Protein AF-A0ABD0QJJ9-F1 (afdb_monomer_lite)

Radius of gyration: 18.59 Å; chains: 1; bounding box: 25×47×46 Å

InterPro domains:
  IPR000719 Protein kinase domain [PS50011] (1-68)
  IPR001245 Serine-threonine/tyrosine-protein kinase, catalytic domain [PF07714] (15-68)
  IPR008266 Tyrosine-protein kinase, active site [PS00109] (44-56)
  IPR011009 Protein kinase-like domain superfamily [SSF56112] (19-68)
  IPR050122 Receptor Tyrosine Kinase [PTHR24416] (16-68)

Organism: Cirrhinus mrigala (NCBI:txid683832)

Secondary structure (DSSP, 8-state):
---GGGGGGTT------PPPPHHHHHHHHHHHHHHHHHHHHTT---S---GGGEEE-GGG-EEE----

pLDDT: mean 84.45, std 19.16, range [44.75, 98.75]

Sequence (68 aa):
AHGPDAVLMADGQVQQQAELTQSQMLHIAQQIAAGMVYLASQHFVHRDLATRNCLVGENLLVKIGDFG

Structure (mmCIF, N/CA/C/O backbone):
data_AF-A0ABD0QJJ9-F1
#
_entry.id   AF-A0ABD0QJJ9-F1
#
loop_
_atom_site.group_PDB
_atom_site.id
_atom_site.type_symbol
_atom_site.label_atom_id
_atom_site.label_alt_id
_atom_site.label_comp_id
_atom_site.label_asym_id
_atom_site.label_entity_id
_atom_site.label_seq_id
_atom_site.pdbx_PDB_ins_code
_atom_site.Cartn_x
_atom_site.Cartn_y
_atom_site.Cartn_z
_atom_site.occupancy
_atom_site.B_iso_or_equiv
_atom_site.auth_seq_id
_atom_site.auth_comp_id
_atom_site.auth_asym_id
_atom_site.auth_atom_id
_atom_site.pdbx_PDB_model_num
ATOM 1 N N . ALA A 1 1 ? -5.196 39.047 29.849 1.00 44.75 1 ALA A N 1
ATOM 2 C CA . ALA A 1 1 ? -5.431 39.574 28.491 1.00 44.75 1 ALA A CA 1
ATOM 3 C C . ALA A 1 1 ? -6.095 38.462 27.691 1.00 44.75 1 ALA A C 1
ATOM 5 O O . ALA A 1 1 ? -5.423 37.528 27.281 1.00 44.75 1 ALA A O 1
ATOM 6 N N . HIS A 1 2 ? -7.427 38.490 27.630 1.00 48.81 2 HIS A N 1
ATOM 7 C CA . HIS A 1 2 ? -8.269 37.435 27.066 1.00 48.81 2 HIS A CA 1
ATOM 8 C C . HIS A 1 2 ? -8.852 37.953 25.751 1.00 48.81 2 HIS A C 1
ATOM 10 O O . HIS A 1 2 ? -9.807 38.723 25.768 1.00 48.81 2 HIS A O 1
ATOM 16 N N . GLY A 1 3 ? -8.207 37.615 24.635 1.00 49.56 3 GLY A N 1
ATOM 17 C CA . GLY A 1 3 ? -8.702 37.934 23.298 1.00 49.56 3 GLY A CA 1
ATOM 18 C C . GLY A 1 3 ? -9.670 36.857 22.781 1.00 49.56 3 GLY A C 1
ATOM 19 O O . GLY A 1 3 ? -9.562 35.702 23.200 1.00 49.56 3 GLY A O 1
ATOM 20 N N . PRO A 1 4 ? -10.588 37.208 21.862 1.00 54.53 4 PRO A N 1
ATOM 21 C CA . PRO A 1 4 ? -11.520 36.274 21.217 1.00 54.53 4 PRO A CA 1
ATOM 22 C C . PRO A 1 4 ? -10.833 35.163 20.397 1.00 54.53 4 PRO A C 1
ATOM 24 O O . PRO A 1 4 ? -11.468 34.160 20.081 1.00 54.53 4 PRO A O 1
ATOM 27 N N . ASP A 1 5 ? -9.529 35.277 20.139 1.00 57.75 5 ASP A N 1
ATOM 28 C CA . ASP A 1 5 ? -8.738 34.273 19.415 1.00 57.75 5 ASP A CA 1
ATOM 29 C C . ASP A 1 5 ? -8.536 32.963 20.198 1.00 57.75 5 ASP A C 1
ATOM 31 O O . ASP A 1 5 ? -8.300 31.913 19.604 1.00 57.75 5 ASP A O 1
ATOM 35 N N . ALA A 1 6 ? -8.679 32.982 21.530 1.00 49.56 6 ALA A N 1
ATOM 36 C CA . ALA A 1 6 ? -8.553 31.775 22.354 1.00 49.56 6 ALA A CA 1
ATOM 37 C C . ALA A 1 6 ? -9.736 30.800 22.190 1.00 49.56 6 ALA A C 1
ATOM 39 O O . ALA A 1 6 ? -9.623 29.630 22.553 1.00 49.56 6 ALA A O 1
ATOM 40 N N . VAL A 1 7 ? -10.868 31.258 21.639 1.00 52.16 7 VAL A N 1
ATOM 41 C CA . VAL A 1 7 ? -12.081 30.436 21.473 1.00 52.16 7 VAL A CA 1
ATOM 42 C C . VAL A 1 7 ? -12.012 29.563 20.211 1.00 52.16 7 VAL A C 1
ATOM 44 O O . VAL A 1 7 ? -12.717 28.563 20.118 1.00 52.16 7 VAL A O 1
ATOM 47 N N . LEU A 1 8 ? -11.106 29.856 19.272 1.00 52.72 8 LEU A N 1
ATOM 48 C CA . LEU A 1 8 ? -10.949 29.084 18.031 1.00 52.72 8 LEU A CA 1
ATOM 49 C C . LEU A 1 8 ? -10.061 27.836 18.166 1.00 52.72 8 LEU A C 1
ATOM 51 O O . LEU A 1 8 ? -9.909 27.092 17.202 1.00 52.72 8 LEU A O 1
ATOM 55 N N . MET A 1 9 ? -9.496 27.570 19.347 1.00 57.34 9 MET A N 1
ATOM 56 C CA . MET A 1 9 ? -8.638 26.398 19.588 1.00 57.34 9 MET A CA 1
ATOM 57 C C . MET A 1 9 ? -9.305 25.314 20.447 1.00 57.34 9 MET A C 1
ATOM 59 O O . MET A 1 9 ? -8.636 24.382 20.885 1.00 57.34 9 MET A O 1
ATOM 63 N N . ALA A 1 10 ? -10.613 25.422 20.706 1.00 50.75 10 ALA A N 1
ATOM 64 C CA . ALA A 1 10 ? -11.322 24.515 21.610 1.00 50.75 10 ALA A CA 1
ATOM 65 C C . ALA A 1 10 ? -11.911 23.256 20.946 1.00 50.75 10 ALA A C 1
ATOM 67 O O . ALA A 1 10 ? -12.407 22.401 21.671 1.00 50.75 10 ALA A O 1
ATOM 68 N N . ASP A 1 11 ? -11.835 23.100 19.619 1.00 53.84 11 ASP A N 1
ATOM 69 C CA . ASP A 1 11 ? -12.378 21.909 18.931 1.00 53.84 11 ASP A CA 1
ATOM 70 C C . ASP A 1 11 ? -11.313 21.092 18.185 1.00 53.84 11 ASP A C 1
ATOM 72 O O . ASP A 1 11 ? -11.584 20.369 17.228 1.00 53.84 11 ASP A O 1
ATOM 76 N N . GLY A 1 12 ? -10.064 21.183 18.648 1.00 53.22 12 GLY A N 1
ATOM 77 C CA . GLY A 1 12 ? -9.018 20.238 18.281 1.00 53.22 12 GLY A CA 1
ATOM 78 C C . GLY A 1 12 ? -9.287 18.890 18.939 1.00 53.22 12 GLY A C 1
ATOM 79 O O . GLY A 1 12 ? -8.592 18.522 19.885 1.00 53.22 12 GLY A O 1
ATOM 80 N N . GLN A 1 13 ? -10.301 18.161 18.465 1.00 50.84 13 GLN A N 1
ATOM 81 C CA . GLN A 1 13 ? -10.437 16.747 18.778 1.00 50.84 13 GLN A CA 1
ATOM 82 C C . GLN A 1 13 ? -9.142 16.073 18.340 1.00 50.84 13 GLN A C 1
ATOM 84 O O . GLN A 1 13 ? -8.877 15.903 17.150 1.00 50.84 13 GLN A O 1
ATOM 89 N N . VAL A 1 14 ? -8.300 15.743 19.318 1.00 52.34 14 VAL A N 1
ATOM 90 C CA . VAL A 1 14 ? -7.173 14.841 19.130 1.00 52.34 14 VAL A CA 1
ATOM 91 C C . VAL A 1 14 ? -7.793 13.584 18.540 1.00 52.34 14 VAL A C 1
ATOM 93 O O . VAL A 1 14 ? -8.523 12.885 19.240 1.00 52.34 14 VAL A O 1
ATOM 96 N N . GLN A 1 15 ? -7.601 13.353 17.238 1.00 57.03 15 GLN A N 1
ATOM 97 C CA . GLN A 1 15 ? -8.068 12.139 16.585 1.00 57.03 15 GLN A CA 1
ATOM 98 C C . GLN A 1 15 ? -7.437 10.984 17.351 1.00 57.03 15 GLN A C 1
ATOM 100 O O . GLN A 1 15 ? -6.237 10.733 17.239 1.00 57.03 15 GLN A O 1
ATOM 105 N N . GLN A 1 16 ? -8.237 10.336 18.197 1.00 53.25 16 GLN A N 1
ATOM 106 C CA . GLN A 1 16 ? -7.851 9.119 18.877 1.00 53.25 16 GLN A CA 1
ATOM 107 C C . GLN A 1 16 ? -7.365 8.182 17.770 1.00 53.25 16 GLN A C 1
ATOM 109 O O . GLN A 1 16 ? -8.136 7.859 16.865 1.00 53.25 16 GLN A O 1
ATOM 114 N N . GLN A 1 17 ? -6.080 7.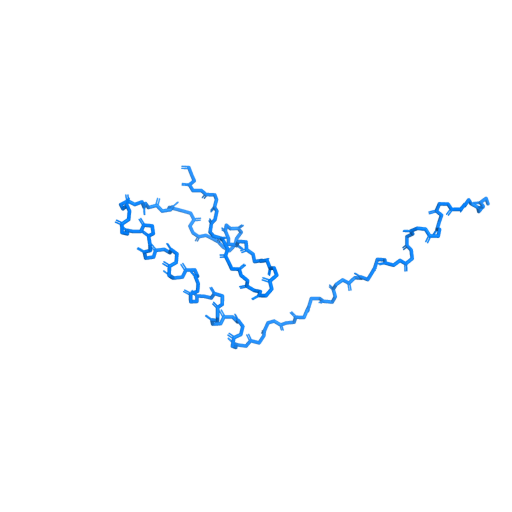817 17.784 1.00 60.28 17 GLN A N 1
ATOM 115 C CA . GLN A 1 17 ? -5.552 6.786 16.897 1.00 60.28 17 GLN A CA 1
ATOM 116 C C . GLN A 1 17 ? -6.291 5.492 17.239 1.00 60.28 17 GLN A C 1
ATOM 118 O O . GLN A 1 17 ? -5.912 4.769 18.155 1.00 60.28 17 GLN A O 1
ATOM 123 N N . ALA A 1 18 ? -7.413 5.255 16.567 1.00 76.00 18 ALA A N 1
ATOM 124 C CA . ALA A 1 18 ? -8.143 4.014 16.675 1.00 76.00 18 ALA A CA 1
ATOM 125 C C . ALA A 1 18 ? -7.270 2.936 16.039 1.00 76.00 18 ALA A C 1
ATOM 127 O O . ALA A 1 18 ? -6.868 3.060 14.879 1.00 76.00 18 ALA A O 1
ATOM 128 N N . GLU A 1 19 ? -6.941 1.904 16.812 1.00 90.12 19 GLU A N 1
ATOM 129 C CA . GLU A 1 19 ? -6.220 0.759 16.275 1.00 90.12 19 GLU A CA 1
ATOM 130 C C . GLU A 1 19 ? -7.017 0.144 15.122 1.00 90.12 19 GLU A C 1
ATOM 132 O O . GLU A 1 19 ? -8.235 -0.045 15.199 1.00 90.12 19 GLU A O 1
ATOM 137 N N . LEU A 1 20 ? -6.316 -0.165 14.033 1.00 93.50 20 LEU A N 1
ATOM 138 C CA . LEU A 1 20 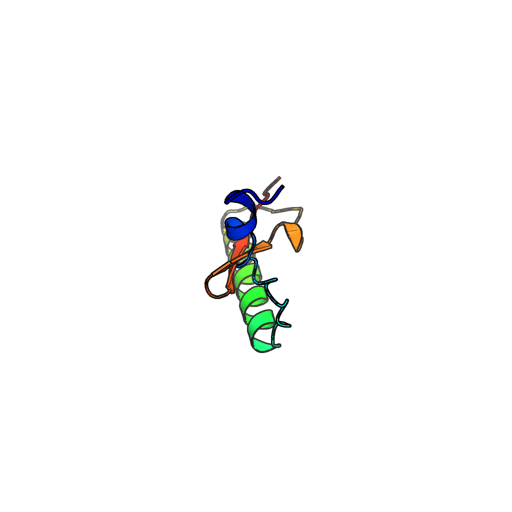? -6.922 -0.842 12.900 1.00 93.50 20 LEU A CA 1
ATOM 139 C C . LEU A 1 20 ? -7.260 -2.276 13.297 1.00 93.50 20 LEU A C 1
ATOM 141 O O . LEU A 1 20 ? -6.412 -3.035 13.766 1.00 93.50 20 LEU A O 1
ATOM 145 N N . THR A 1 21 ? -8.493 -2.684 13.027 1.00 96.81 21 THR A N 1
ATOM 146 C CA . THR A 1 21 ? -8.869 -4.095 13.107 1.00 96.81 21 THR A CA 1
ATOM 147 C C . THR A 1 21 ? -8.098 -4.906 12.064 1.00 96.81 21 THR A C 1
ATOM 149 O O . THR A 1 21 ? -7.693 -4.399 11.012 1.00 96.81 21 THR A O 1
ATOM 152 N N . GLN A 1 22 ? -7.964 -6.213 12.291 1.00 97.44 22 GLN A N 1
ATOM 153 C CA . GLN A 1 22 ? -7.340 -7.118 11.322 1.00 97.44 22 GLN A CA 1
ATOM 154 C C . GLN A 1 22 ? -8.000 -7.048 9.935 1.00 97.44 22 GLN A C 1
ATOM 156 O O . GLN A 1 22 ? -7.306 -7.044 8.920 1.00 97.44 22 GLN A O 1
ATOM 161 N N . SER A 1 23 ? -9.331 -6.933 9.883 1.00 98.00 23 SER A N 1
ATOM 162 C CA . SER A 1 23 ? -10.066 -6.793 8.621 1.00 98.00 23 SER A CA 1
ATOM 163 C C . SER A 1 23 ? -9.687 -5.514 7.872 1.00 98.00 23 SER A C 1
ATOM 165 O O . SER A 1 23 ? -9.558 -5.538 6.651 1.00 98.00 23 SER A O 1
ATOM 167 N N . GLN A 1 24 ? -9.491 -4.402 8.583 1.00 97.31 24 GLN A N 1
ATOM 168 C CA . GLN A 1 24 ? -9.082 -3.132 7.981 1.00 97.31 24 GLN A CA 1
ATOM 169 C C . GLN A 1 24 ? -7.638 -3.193 7.475 1.00 97.31 24 GLN A C 1
ATOM 171 O O . GLN A 1 24 ? -7.361 -2.724 6.373 1.00 97.31 24 GLN A O 1
ATOM 176 N N . MET A 1 25 ? -6.731 -3.830 8.223 1.00 97.19 25 MET A N 1
ATOM 177 C CA . MET A 1 25 ? -5.354 -4.054 7.769 1.00 97.19 25 MET A CA 1
ATOM 178 C C . MET A 1 25 ? -5.303 -4.907 6.496 1.00 97.19 25 MET A C 1
ATOM 180 O O . MET A 1 25 ? -4.591 -4.562 5.554 1.00 97.19 25 MET A O 1
ATOM 184 N N . LEU A 1 26 ? -6.093 -5.985 6.432 1.00 98.38 26 LEU A N 1
ATOM 185 C CA . LEU A 1 26 ? -6.203 -6.818 5.231 1.00 98.38 26 LEU A CA 1
ATOM 186 C C . LEU A 1 26 ? -6.785 -6.039 4.047 1.00 98.38 26 LEU A C 1
ATOM 188 O O . LEU A 1 26 ? -6.279 -6.159 2.934 1.00 98.38 26 LEU A O 1
ATOM 192 N N . HIS A 1 27 ? -7.798 -5.206 4.288 1.00 98.12 27 HIS A N 1
ATOM 193 C CA . HIS A 1 27 ? -8.391 -4.354 3.260 1.00 98.12 27 HIS A CA 1
ATOM 194 C C . HIS A 1 27 ? -7.376 -3.358 2.671 1.00 98.12 27 HIS A C 1
ATOM 196 O O . HIS A 1 27 ? -7.313 -3.180 1.455 1.00 98.12 27 HIS A O 1
ATOM 202 N N . ILE A 1 28 ? -6.535 -2.752 3.513 1.00 98.31 28 ILE A N 1
ATOM 203 C CA . ILE A 1 28 ? -5.444 -1.865 3.081 1.00 98.31 28 ILE A CA 1
ATOM 204 C C . ILE A 1 28 ? -4.397 -2.650 2.278 1.00 98.31 28 ILE A C 1
ATOM 206 O O . ILE A 1 28 ? -4.038 -2.253 1.169 1.00 98.31 28 ILE A O 1
ATOM 210 N N . ALA A 1 29 ? -3.936 -3.793 2.797 1.00 98.25 29 ALA A N 1
ATOM 211 C CA . ALA A 1 29 ? -2.930 -4.624 2.136 1.00 98.25 29 ALA A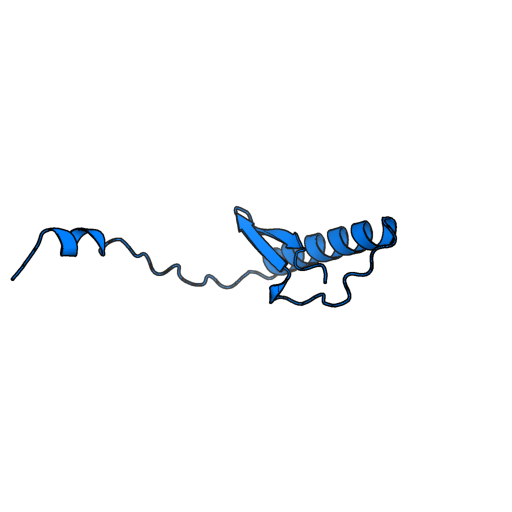 CA 1
ATOM 212 C C . ALA A 1 29 ? -3.395 -5.124 0.758 1.00 98.25 29 ALA A C 1
ATOM 214 O O . ALA A 1 29 ? -2.614 -5.133 -0.194 1.00 98.25 29 ALA A O 1
ATOM 215 N N . GLN A 1 30 ? -4.675 -5.487 0.629 1.00 98.75 30 GLN A N 1
ATOM 216 C CA . GLN A 1 30 ? -5.269 -5.910 -0.637 1.00 98.75 30 GLN A CA 1
ATOM 217 C C . GLN A 1 30 ? -5.214 -4.801 -1.694 1.00 98.75 30 GLN A C 1
ATOM 219 O O . GLN A 1 30 ? -4.837 -5.068 -2.835 1.00 98.75 30 GLN A O 1
ATOM 224 N N . GLN A 1 31 ? -5.543 -3.560 -1.323 1.00 98.62 31 GLN A N 1
ATOM 225 C CA . GLN A 1 31 ? -5.470 -2.416 -2.237 1.00 98.62 31 GLN A CA 1
ATOM 226 C C . GLN A 1 31 ? -4.028 -2.132 -2.684 1.00 98.62 31 GLN A C 1
ATOM 228 O O . GLN A 1 31 ? -3.792 -1.920 -3.874 1.00 98.62 31 GLN A O 1
ATOM 233 N N . ILE A 1 32 ? -3.054 -2.193 -1.765 1.00 98.38 32 ILE A N 1
ATOM 234 C CA . ILE A 1 32 ? -1.627 -2.022 -2.093 1.00 98.38 32 ILE A CA 1
ATOM 235 C C . ILE A 1 32 ? -1.176 -3.097 -3.087 1.00 98.38 32 ILE A C 1
ATOM 237 O O . ILE A 1 32 ? -0.567 -2.783 -4.111 1.00 98.38 32 ILE A O 1
ATOM 241 N N . ALA A 1 33 ? -1.508 -4.363 -2.823 1.00 98.50 33 ALA A N 1
ATOM 242 C CA . ALA A 1 33 ? -1.166 -5.468 -3.713 1.00 98.50 33 ALA A CA 1
ATOM 243 C C . ALA A 1 33 ? -1.786 -5.287 -5.109 1.00 98.50 33 ALA A C 1
ATOM 245 O O . ALA A 1 33 ? -1.087 -5.434 -6.111 1.00 98.50 33 ALA A O 1
ATOM 246 N N . ALA A 1 34 ? -3.065 -4.904 -5.187 1.00 98.69 34 ALA A N 1
ATOM 247 C CA . ALA A 1 34 ? -3.743 -4.635 -6.454 1.00 98.69 34 ALA A CA 1
ATOM 248 C C . ALA A 1 34 ? -3.080 -3.488 -7.239 1.00 98.69 34 ALA A C 1
ATOM 250 O O . ALA A 1 34 ? -2.851 -3.616 -8.443 1.00 98.69 34 ALA A O 1
ATOM 251 N N . GLY A 1 35 ? -2.704 -2.398 -6.562 1.00 97.94 35 GLY A N 1
ATOM 252 C CA . GLY A 1 35 ? -1.977 -1.289 -7.179 1.00 97.94 35 GLY A CA 1
ATOM 253 C C . GLY A 1 35 ? -0.599 -1.701 -7.707 1.00 97.94 35 GLY A C 1
ATOM 254 O O . GLY A 1 35 ? -0.234 -1.337 -8.821 1.00 97.94 35 GLY A O 1
ATOM 255 N N . MET A 1 36 ? 0.145 -2.530 -6.972 1.00 98.19 36 MET A N 1
ATOM 256 C CA . MET A 1 36 ? 1.446 -3.039 -7.427 1.00 98.19 36 MET A CA 1
ATOM 257 C C . MET A 1 36 ? 1.333 -4.009 -8.610 1.00 98.19 36 MET A C 1
ATOM 259 O O . MET A 1 36 ? 2.174 -3.966 -9.508 1.00 98.19 36 MET A O 1
ATOM 263 N N . VAL A 1 37 ? 0.283 -4.838 -8.657 1.00 98.50 37 VAL A N 1
ATOM 264 C CA . VAL A 1 37 ? -0.035 -5.666 -9.835 1.00 98.50 37 VAL A CA 1
ATOM 265 C C . VAL A 1 37 ? -0.317 -4.782 -11.048 1.00 98.50 37 VAL A C 1
ATOM 267 O O . VAL A 1 37 ? 0.198 -5.047 -12.135 1.00 98.50 37 VAL A O 1
ATOM 270 N N . TYR A 1 38 ? -1.082 -3.702 -10.866 1.00 97.94 38 TYR A N 1
ATOM 271 C CA . TYR A 1 38 ? -1.326 -2.732 -11.928 1.00 97.94 38 TYR A CA 1
ATOM 272 C C . TYR A 1 38 ? -0.020 -2.098 -12.425 1.00 97.94 38 TYR A C 1
ATOM 274 O O . TYR A 1 38 ? 0.241 -2.138 -13.625 1.00 97.94 38 TYR A O 1
ATOM 282 N N . LEU A 1 39 ? 0.843 -1.591 -11.541 1.00 96.75 39 LEU A N 1
ATOM 283 C CA . LEU A 1 39 ? 2.126 -0.998 -11.947 1.00 96.75 39 LEU A CA 1
ATOM 284 C C . LEU A 1 39 ? 2.999 -1.990 -12.720 1.00 96.75 39 LEU A C 1
ATOM 286 O O . LEU A 1 39 ? 3.529 -1.646 -13.776 1.00 96.75 39 LEU A O 1
ATOM 290 N N . ALA A 1 40 ? 3.079 -3.239 -12.254 1.00 96.94 40 ALA A N 1
ATOM 291 C CA . ALA A 1 40 ? 3.805 -4.292 -12.954 1.00 96.94 40 ALA A CA 1
ATOM 292 C C . ALA A 1 40 ? 3.241 -4.544 -14.365 1.00 96.94 40 ALA A C 1
ATOM 294 O O . ALA A 1 40 ? 4.011 -4.690 -15.313 1.00 96.94 40 ALA A O 1
ATOM 295 N N . SER A 1 41 ? 1.911 -4.524 -14.529 1.00 98.25 41 SER A N 1
ATOM 296 C CA . SER A 1 41 ? 1.259 -4.636 -15.845 1.00 98.25 41 SER A CA 1
ATOM 297 C C . SER A 1 41 ? 1.586 -3.474 -16.790 1.00 98.25 41 SER A C 1
ATOM 299 O O . SER A 1 41 ? 1.537 -3.642 -18.003 1.00 98.25 41 SER A O 1
ATOM 301 N N . GLN A 1 42 ? 1.945 -2.311 -16.239 1.00 97.12 42 GLN A N 1
ATOM 302 C CA . GLN A 1 42 ? 2.388 -1.134 -16.990 1.00 97.12 42 GLN A CA 1
ATOM 303 C C . GLN A 1 42 ? 3.914 -1.093 -17.172 1.00 97.12 42 GLN A C 1
ATOM 305 O O . GLN A 1 42 ? 4.462 -0.059 -17.546 1.00 97.12 42 GLN A O 1
ATOM 310 N N . HIS A 1 43 ? 4.614 -2.201 -16.894 1.00 95.88 43 HIS A N 1
ATOM 311 C CA . HIS A 1 43 ? 6.077 -2.296 -16.921 1.00 95.88 43 HIS A CA 1
ATOM 312 C C . HIS A 1 43 ? 6.780 -1.277 -16.010 1.00 95.88 43 HIS A C 1
ATOM 314 O O . HIS A 1 43 ? 7.909 -0.863 -16.275 1.00 95.88 43 HIS A O 1
ATOM 320 N N . PHE A 1 44 ? 6.127 -0.893 -14.911 1.00 95.25 44 PHE A N 1
ATOM 321 C CA . PHE A 1 44 ? 6.659 0.047 -13.938 1.00 95.25 44 PHE A CA 1
ATOM 322 C C . PHE A 1 44 ? 7.123 -0.669 -12.665 1.00 95.25 44 PHE A C 1
ATOM 324 O O . PHE A 1 44 ? 6.383 -1.450 -12.065 1.00 95.25 44 PHE A O 1
ATOM 331 N N . VAL A 1 45 ? 8.345 -0.367 -12.216 1.00 94.88 45 VAL A N 1
ATOM 332 C CA . VAL A 1 45 ? 8.894 -0.859 -10.945 1.00 94.88 45 VAL A CA 1
ATOM 333 C C . VAL A 1 45 ? 8.963 0.307 -9.965 1.00 94.88 45 VAL A C 1
ATOM 335 O O . VAL A 1 45 ? 9.732 1.238 -10.174 1.00 94.88 45 VAL A O 1
ATOM 338 N N . HIS A 1 46 ? 8.203 0.234 -8.870 1.00 95.62 46 HIS A N 1
ATOM 339 C CA . HIS A 1 46 ? 8.150 1.307 -7.867 1.00 95.62 46 HIS A CA 1
ATOM 340 C C . HIS A 1 46 ? 9.488 1.544 -7.152 1.00 95.62 46 HIS A C 1
ATOM 342 O O . HIS A 1 46 ? 9.807 2.676 -6.812 1.00 95.62 46 HIS A O 1
ATOM 348 N N . ARG A 1 47 ? 10.276 0.484 -6.919 1.00 95.88 47 ARG A N 1
ATOM 349 C CA . ARG A 1 47 ? 11.604 0.485 -6.256 1.00 95.88 47 ARG A CA 1
ATOM 350 C C . ARG A 1 47 ? 11.658 0.965 -4.799 1.00 95.88 47 ARG A C 1
ATOM 352 O O . ARG A 1 47 ? 12.621 0.633 -4.121 1.00 95.88 47 ARG A O 1
ATOM 359 N N . ASP A 1 48 ? 10.636 1.653 -4.309 1.00 95.38 48 ASP A N 1
ATOM 360 C CA . ASP A 1 48 ? 10.549 2.151 -2.934 1.00 95.38 48 ASP A CA 1
ATOM 361 C C . ASP A 1 48 ? 9.139 1.953 -2.360 1.00 95.38 48 ASP A C 1
ATOM 363 O O . ASP A 1 48 ? 8.465 2.886 -1.928 1.00 95.38 48 ASP A O 1
ATOM 367 N N . LEU A 1 49 ? 8.646 0.713 -2.391 1.00 96.12 49 LEU A N 1
ATOM 368 C CA . LEU A 1 49 ? 7.372 0.402 -1.750 1.00 96.12 49 LEU A CA 1
ATOM 369 C C . LEU A 1 49 ? 7.566 0.354 -0.230 1.00 96.12 49 LEU A C 1
ATOM 371 O O . LEU A 1 49 ? 8.023 -0.645 0.325 1.00 96.12 49 LEU A O 1
ATOM 375 N N . ALA A 1 50 ? 7.200 1.445 0.434 1.00 95.88 50 ALA A N 1
ATOM 376 C CA . ALA A 1 50 ? 7.250 1.596 1.880 1.00 95.88 50 ALA A CA 1
ATOM 377 C C . ALA A 1 50 ? 5.918 2.134 2.419 1.00 95.88 50 ALA A C 1
ATOM 379 O O . ALA A 1 50 ? 5.149 2.769 1.699 1.00 95.88 50 ALA A O 1
ATOM 380 N N . THR A 1 51 ? 5.658 1.931 3.712 1.00 94.06 51 TH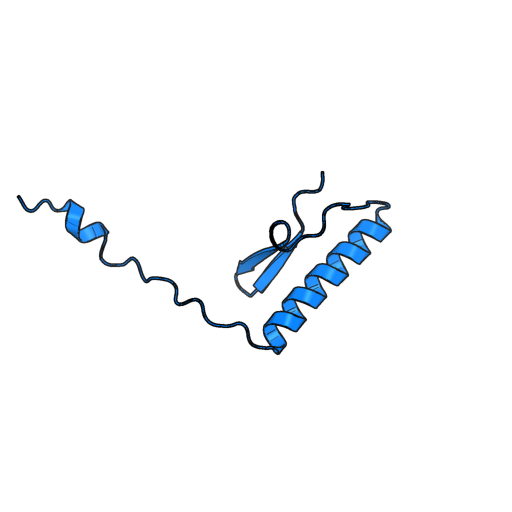R A N 1
ATOM 381 C CA . THR A 1 51 ? 4.432 2.411 4.379 1.00 94.06 51 THR A CA 1
ATOM 382 C C . THR A 1 51 ? 4.222 3.917 4.224 1.00 94.06 51 THR A C 1
ATOM 384 O O . THR A 1 51 ? 3.099 4.347 4.000 1.00 94.06 51 THR A O 1
ATOM 387 N N . ARG A 1 52 ? 5.297 4.715 4.252 1.00 96.31 52 ARG A N 1
ATOM 388 C CA . ARG A 1 52 ? 5.254 6.170 4.004 1.00 96.31 52 ARG A CA 1
ATOM 389 C C . ARG A 1 52 ? 4.739 6.558 2.608 1.00 96.31 52 ARG A C 1
ATOM 391 O O . ARG A 1 52 ? 4.183 7.637 2.456 1.00 96.31 52 ARG A O 1
ATOM 398 N N . ASN A 1 53 ? 4.891 5.669 1.626 1.00 97.00 53 ASN A N 1
ATOM 399 C CA . ASN A 1 53 ? 4.480 5.878 0.235 1.00 97.00 53 ASN A CA 1
ATOM 400 C C . ASN A 1 53 ? 3.059 5.345 -0.027 1.00 97.00 53 ASN A C 1
ATOM 402 O O . ASN A 1 53 ? 2.538 5.446 -1.137 1.00 97.00 53 ASN A O 1
ATOM 406 N N . CYS A 1 54 ? 2.409 4.793 1.004 1.00 97.00 54 CYS A N 1
ATOM 407 C CA . CYS A 1 54 ? 1.025 4.338 0.973 1.00 97.00 54 CYS A CA 1
ATOM 408 C C . CYS A 1 54 ? 0.147 5.338 1.736 1.00 97.00 54 CYS A C 1
ATOM 410 O O . CYS A 1 54 ? 0.073 5.323 2.963 1.00 97.00 54 CYS A O 1
ATOM 412 N N . LEU A 1 55 ? -0.536 6.210 1.000 1.00 96.94 55 LEU A N 1
ATOM 413 C CA . LEU A 1 55 ? -1.460 7.197 1.552 1.00 96.94 55 LEU A CA 1
ATOM 414 C C . LEU A 1 55 ? -2.810 6.530 1.824 1.00 96.94 55 LEU A C 1
ATOM 416 O O . LEU A 1 55 ? -3.372 5.907 0.925 1.00 96.94 55 LEU A O 1
ATOM 420 N N . VAL A 1 56 ? -3.349 6.690 3.032 1.00 95.50 56 VAL A N 1
ATOM 421 C CA . VAL A 1 56 ? -4.670 6.167 3.414 1.00 95.50 56 VAL A CA 1
ATOM 422 C C . VAL A 1 56 ? -5.611 7.341 3.656 1.00 95.50 56 VAL A C 1
ATOM 424 O O . VAL A 1 56 ? -5.363 8.167 4.530 1.00 95.50 56 VAL A O 1
ATOM 427 N N . GLY A 1 57 ? -6.661 7.435 2.844 1.00 93.81 57 GLY A N 1
ATOM 428 C CA . GLY A 1 57 ? -7.669 8.490 2.921 1.00 93.81 57 GLY A CA 1
ATOM 429 C C . GLY A 1 57 ? -8.958 8.046 3.611 1.00 93.81 57 GLY A C 1
ATOM 430 O O . GLY A 1 57 ? -9.010 7.034 4.315 1.00 93.81 57 GLY A O 1
ATOM 431 N N . GLU A 1 58 ? -10.025 8.804 3.363 1.00 93.88 58 GLU A N 1
ATOM 432 C CA . GLU A 1 58 ? -11.380 8.456 3.794 1.00 93.88 58 GLU A CA 1
ATOM 433 C C . GLU A 1 58 ? -11.758 7.035 3.358 1.00 93.88 58 GLU A C 1
ATOM 435 O O . GLU A 1 58 ? -11.340 6.544 2.305 1.00 93.88 58 GLU A O 1
ATOM 440 N N . ASN A 1 59 ? -12.544 6.357 4.196 1.00 93.25 59 ASN A N 1
ATOM 441 C CA . ASN A 1 59 ? -13.002 4.981 3.977 1.00 93.25 59 ASN A CA 1
ATOM 442 C C . ASN A 1 59 ? -11.867 3.959 3.779 1.00 93.25 59 ASN A C 1
ATOM 444 O O . ASN A 1 59 ? -12.081 2.899 3.191 1.00 93.25 59 ASN A O 1
ATOM 448 N N . LEU A 1 60 ? -10.664 4.260 4.285 1.00 95.94 60 LEU A N 1
ATOM 449 C CA . LEU A 1 60 ? -9.461 3.439 4.123 1.00 95.94 60 LEU A CA 1
ATOM 450 C C . LEU A 1 60 ? -9.067 3.221 2.654 1.00 95.94 60 LEU A C 1
ATOM 452 O O . LEU A 1 60 ? -8.494 2.184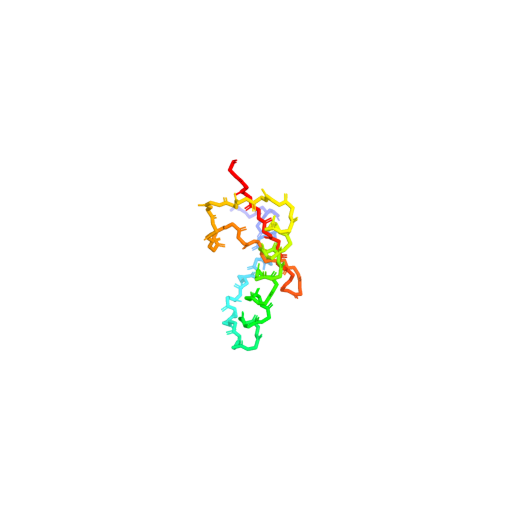 2.311 1.00 95.94 60 LEU A O 1
ATOM 456 N N . LEU A 1 61 ? -9.377 4.185 1.782 1.00 97.88 61 LEU A N 1
ATOM 457 C CA . LEU A 1 61 ? -8.930 4.164 0.394 1.00 97.88 61 LEU A CA 1
ATOM 458 C C . LEU A 1 61 ? -7.416 4.383 0.335 1.00 97.88 61 LEU A C 1
ATOM 460 O O . LEU A 1 61 ? -6.916 5.395 0.833 1.00 97.88 61 LEU A O 1
ATOM 464 N N . VAL A 1 62 ? -6.696 3.464 -0.305 1.00 98.12 62 VAL A N 1
ATOM 465 C CA . VAL A 1 62 ? -5.237 3.524 -0.419 1.00 98.12 62 VAL A CA 1
ATOM 466 C C . VAL A 1 62 ? -4.813 4.118 -1.758 1.00 98.12 62 VAL A C 1
ATOM 468 O O . VAL A 1 62 ? -5.312 3.731 -2.814 1.00 98.12 62 VAL A O 1
ATOM 471 N N . LYS A 1 63 ? -3.838 5.028 -1.726 1.00 97.31 63 LYS A N 1
ATOM 472 C CA . LYS A 1 63 ? -3.127 5.526 -2.906 1.00 97.31 63 LYS A CA 1
ATOM 473 C C . LYS A 1 63 ? -1.635 5.259 -2.754 1.00 97.31 63 LYS A C 1
ATOM 475 O O . LYS A 1 63 ? -1.037 5.628 -1.747 1.00 97.31 63 LYS A O 1
ATOM 480 N N . ILE A 1 64 ? -1.048 4.630 -3.765 1.00 97.38 64 ILE A N 1
ATOM 481 C CA . ILE A 1 64 ? 0.398 4.417 -3.858 1.00 97.38 64 ILE A CA 1
ATOM 482 C C . ILE A 1 64 ? 1.000 5.663 -4.515 1.00 97.38 64 ILE A C 1
ATOM 484 O O . ILE A 1 64 ? 0.520 6.084 -5.569 1.00 97.38 64 ILE A O 1
ATOM 488 N N . GLY A 1 65 ? 1.988 6.279 -3.873 1.00 94.00 65 GLY A N 1
ATOM 489 C CA . GLY A 1 65 ? 2.666 7.484 -4.351 1.00 94.00 65 GLY A CA 1
ATOM 490 C C . GLY A 1 65 ? 4.186 7.371 -4.270 1.00 94.00 65 GLY A C 1
ATOM 491 O O . GLY A 1 65 ? 4.707 6.324 -3.914 1.00 94.00 65 GLY A O 1
ATOM 492 N N . ASP A 1 66 ? 4.876 8.470 -4.586 1.00 88.62 66 ASP A N 1
ATOM 493 C CA . ASP A 1 66 ? 6.346 8.578 -4.577 1.00 88.62 66 ASP A CA 1
ATOM 494 C C . ASP A 1 66 ? 7.052 7.518 -5.448 1.00 88.62 66 ASP A C 1
ATOM 496 O O . ASP A 1 66 ? 7.682 6.572 -4.979 1.00 88.62 66 ASP A O 1
ATOM 500 N N . PHE A 1 67 ? 6.902 7.662 -6.766 1.00 75.06 67 PHE A N 1
ATOM 501 C CA . PHE A 1 67 ? 7.341 6.665 -7.746 1.00 75.06 67 PHE A CA 1
ATOM 502 C C . PHE A 1 67 ? 8.831 6.728 -8.140 1.00 75.06 67 PHE A C 1
ATOM 504 O O . PHE A 1 67 ? 9.248 5.938 -8.989 1.00 75.06 67 PHE A O 1
ATOM 511 N N . GLY A 1 68 ? 9.631 7.585 -7.495 1.00 62.69 68 GLY A N 1
ATOM 512 C CA . GLY A 1 68 ? 11.073 7.729 -7.740 1.00 62.69 68 GLY A CA 1
ATOM 513 C C . GLY A 1 68 ? 11.422 8.444 -9.038 1.00 62.69 68 GLY A C 1
ATOM 514 O O . G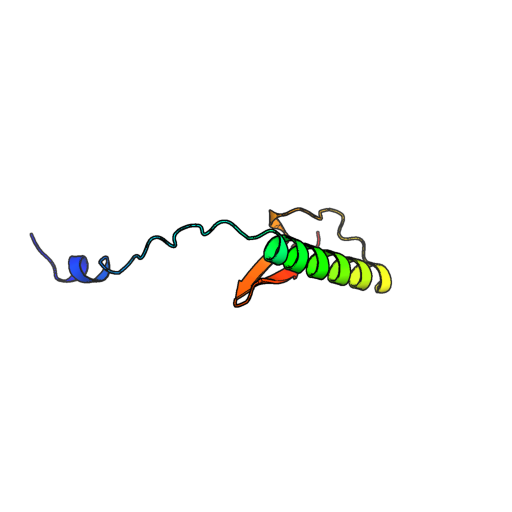LY A 1 68 ? 11.387 7.782 -10.100 1.00 62.69 68 GLY A O 1
#

Foldseek 3Di:
DDDPVVVVPPPPPPPPPDDDDPVLVVVLVVQVVVVCVVCVVVVADQVDDDPVQWDQDPPRDTDGHDSD